Protein AF-L8GYI5-F1 (afdb_monomer_lite)

pLDDT: mean 82.85, std 14.37, range [32.0, 93.94]

InterPro domains:
  IPR002205 DNA topoisomerase, type IIA, domain A [PF00521] (2-121)
  IPR013757 DNA topoisomerase, type IIA, alpha-helical domain superfamily [G3DSA:1.10.268.10] (1-138)
  IPR013760 DNA topoisomerase, type IIA-like domain superfamily [SSF56719] (1-133)
  IPR050634 DNA Topoisomerase II [PTHR10169] (2-136)

Sequence (139 aa):
MEHYAKRKEWQLKTMSNELLMISNQARFYELVTEGKLTVINQKKEALLGKLRELNFTPLNSGESVGEEPSSSTGFDYLLRAPLWNLTQERIEQMKEKHNKKRVEVEILHRRQPTDIWQEELRELGDYFHDLAKKDARRH

Radius of gyration: 21.5 Å; chains: 1; bounding box: 44×36×63 Å

Structure (mmCIF, N/CA/C/O backbone):
data_AF-L8GYI5-F1
#
_entry.id   AF-L8GYI5-F1
#
loop_
_atom_site.group_PDB
_atom_site.id
_atom_site.type_symbol
_atom_site.label_atom_id
_atom_site.label_alt_id
_atom_site.label_comp_id
_atom_site.label_asym_id
_atom_site.label_entity_id
_atom_site.label_seq_id
_atom_site.pdbx_PDB_ins_code
_atom_site.Cartn_x
_atom_site.Cartn_y
_atom_site.Cartn_z
_atom_site.occupancy
_atom_site.B_iso_or_equiv
_atom_site.auth_seq_id
_atom_site.auth_comp_id
_atom_site.auth_asym_id
_atom_site.auth_atom_id
_atom_site.pdbx_PDB_model_num
ATOM 1 N N . MET A 1 1 ? 26.228 -4.777 -14.353 1.00 71.56 1 MET A N 1
ATOM 2 C CA . MET A 1 1 ? 25.009 -5.580 -14.095 1.00 71.56 1 MET A CA 1
ATOM 3 C C . MET A 1 1 ? 24.579 -5.563 -12.631 1.00 71.56 1 MET A C 1
ATOM 5 O O . MET A 1 1 ? 23.384 -5.467 -12.384 1.00 71.56 1 MET A O 1
ATOM 9 N N . GLU A 1 2 ? 25.503 -5.578 -11.663 1.00 78.81 2 GLU A N 1
ATOM 10 C CA . GLU A 1 2 ? 25.163 -5.556 -10.225 1.00 78.81 2 GLU A CA 1
ATOM 11 C C . GLU A 1 2 ? 24.315 -4.351 -9.790 1.00 78.81 2 GLU A C 1
ATOM 13 O O . GLU A 1 2 ? 23.358 -4.517 -9.040 1.00 78.81 2 GLU A O 1
ATOM 18 N N . HIS A 1 3 ? 24.578 -3.147 -10.312 1.00 81.62 3 HIS A N 1
ATOM 19 C CA . HIS A 1 3 ? 23.762 -1.967 -9.990 1.00 81.62 3 HIS A CA 1
ATOM 20 C C . HIS A 1 3 ? 22.297 -2.100 -10.445 1.00 81.62 3 HIS A C 1
ATOM 22 O O . HIS A 1 3 ? 21.396 -1.669 -9.730 1.00 81.62 3 HIS A O 1
ATOM 28 N N . TYR A 1 4 ? 22.045 -2.753 -11.586 1.00 84.00 4 TYR A N 1
ATOM 29 C CA . TYR A 1 4 ? 20.691 -3.030 -12.081 1.00 84.00 4 TYR A CA 1
ATOM 30 C C . TYR A 1 4 ? 19.992 -4.108 -11.253 1.00 84.00 4 TYR A C 1
ATOM 32 O O . TYR A 1 4 ? 18.801 -3.991 -10.976 1.00 84.00 4 TYR A O 1
ATOM 40 N N . ALA A 1 5 ? 20.737 -5.122 -10.804 1.00 86.38 5 ALA A N 1
ATOM 41 C CA . ALA A 1 5 ? 20.222 -6.125 -9.879 1.00 86.38 5 ALA A CA 1
ATOM 42 C C . ALA A 1 5 ? 19.828 -5.493 -8.532 1.00 86.38 5 ALA A C 1
ATOM 44 O O . ALA A 1 5 ? 18.704 -5.690 -8.075 1.00 86.38 5 ALA A O 1
ATOM 45 N N . LYS A 1 6 ? 20.692 -4.644 -7.958 1.00 89.25 6 LYS A N 1
ATOM 46 C CA . LYS A 1 6 ? 20.411 -3.909 -6.714 1.00 89.25 6 LYS A CA 1
ATOM 47 C C . LYS A 1 6 ? 19.217 -2.962 -6.858 1.00 89.25 6 LYS A C 1
ATOM 49 O O . LYS A 1 6 ? 18.384 -2.873 -5.960 1.00 89.25 6 LYS A O 1
ATOM 54 N N . ARG A 1 7 ? 19.098 -2.277 -8.002 1.00 89.94 7 ARG A N 1
ATOM 55 C CA . ARG A 1 7 ? 17.940 -1.425 -8.313 1.00 89.94 7 ARG A CA 1
ATOM 56 C C . ARG A 1 7 ? 16.652 -2.243 -8.387 1.00 89.94 7 ARG A C 1
ATOM 58 O O . ARG A 1 7 ? 15.667 -1.861 -7.763 1.00 89.94 7 ARG A O 1
ATOM 65 N N . LYS A 1 8 ? 16.669 -3.375 -9.100 1.00 88.81 8 LYS A N 1
ATOM 66 C CA . LYS A 1 8 ? 15.526 -4.295 -9.201 1.00 88.81 8 LYS A CA 1
ATOM 67 C C . LYS A 1 8 ? 15.096 -4.796 -7.822 1.00 88.81 8 LYS A C 1
ATOM 69 O O . LYS A 1 8 ? 13.909 -4.792 -7.519 1.00 88.81 8 LYS A O 1
ATOM 74 N N . GLU A 1 9 ? 16.043 -5.209 -6.985 1.00 89.44 9 GLU A N 1
ATOM 75 C CA . GLU A 1 9 ? 15.768 -5.676 -5.624 1.00 89.44 9 GLU A CA 1
ATOM 76 C C . GLU A 1 9 ? 15.127 -4.581 -4.764 1.00 89.44 9 GLU A C 1
ATOM 78 O O . GLU A 1 9 ? 14.096 -4.815 -4.133 1.00 89.44 9 GLU A O 1
ATOM 83 N N . TRP A 1 10 ? 15.684 -3.367 -4.785 1.00 89.50 10 TRP A N 1
ATOM 84 C CA . TRP A 1 10 ? 15.105 -2.232 -4.071 1.00 89.50 10 TRP A CA 1
ATOM 85 C C . TRP A 1 10 ? 13.690 -1.915 -4.567 1.00 89.50 10 TRP A C 1
ATOM 87 O O . TRP A 1 10 ? 12.780 -1.734 -3.763 1.00 89.50 10 TRP A O 1
ATOM 97 N N . GLN A 1 11 ? 13.481 -1.918 -5.884 1.00 89.38 11 GLN A N 1
ATOM 98 C CA . GLN A 1 11 ? 12.172 -1.675 -6.485 1.00 89.38 11 GLN A CA 1
ATOM 99 C C . GLN A 1 11 ? 11.159 -2.756 -6.079 1.00 89.38 11 GLN A C 1
ATOM 101 O O . GLN A 1 11 ? 10.048 -2.427 -5.669 1.00 89.38 11 GLN A O 1
ATOM 106 N N . LEU A 1 12 ? 11.552 -4.034 -6.095 1.00 90.38 12 LEU A N 1
ATOM 107 C CA . LEU A 1 12 ? 10.719 -5.138 -5.610 1.00 90.38 12 LEU A CA 1
ATOM 108 C C . LEU A 1 12 ? 10.385 -4.998 -4.124 1.00 90.38 12 LEU A C 1
ATOM 110 O O . LEU A 1 12 ? 9.234 -5.213 -3.747 1.00 90.38 12 LEU A O 1
ATOM 114 N N . LYS A 1 13 ? 11.350 -4.611 -3.284 1.00 90.50 13 LYS A N 1
ATOM 115 C CA . LYS A 1 13 ? 11.128 -4.373 -1.851 1.00 90.50 13 LYS A CA 1
ATOM 116 C C . LYS A 1 13 ? 10.115 -3.248 -1.634 1.00 90.50 13 LYS A C 1
ATOM 118 O O . LYS A 1 13 ? 9.153 -3.429 -0.890 1.00 90.50 13 LYS A O 1
ATOM 123 N N . THR A 1 14 ? 10.289 -2.120 -2.319 1.00 89.75 14 THR A N 1
ATOM 124 C CA . THR A 1 14 ? 9.376 -0.971 -2.244 1.00 89.75 14 THR A CA 1
ATOM 125 C C . THR A 1 14 ? 7.967 -1.355 -2.685 1.00 89.75 14 THR A C 1
ATOM 127 O O . THR A 1 14 ? 7.012 -1.154 -1.937 1.00 89.75 14 THR A O 1
ATOM 130 N N . MET A 1 15 ? 7.827 -1.993 -3.849 1.00 89.31 15 MET A N 1
ATOM 131 C CA . MET A 1 15 ? 6.519 -2.396 -4.369 1.00 89.31 15 MET A CA 1
ATOM 132 C C . MET A 1 15 ? 5.849 -3.478 -3.515 1.00 89.31 15 MET A C 1
ATOM 134 O O . MET A 1 15 ? 4.629 -3.472 -3.373 1.00 89.31 15 MET A O 1
ATOM 138 N N . SER A 1 16 ? 6.622 -4.386 -2.912 1.00 88.69 16 SER A N 1
ATOM 139 C CA . SER A 1 16 ? 6.092 -5.396 -1.985 1.00 88.69 16 SER A CA 1
ATOM 140 C C . SER A 1 16 ? 5.580 -4.761 -0.692 1.00 88.69 16 SER A C 1
ATOM 142 O O . SER A 1 16 ? 4.516 -5.138 -0.203 1.00 88.69 16 SER A O 1
ATOM 144 N N . ASN A 1 17 ? 6.284 -3.757 -0.164 1.00 88.62 17 ASN A N 1
ATOM 145 C CA . ASN A 1 17 ? 5.820 -2.992 0.995 1.00 88.62 17 ASN A CA 1
ATOM 146 C C . ASN A 1 17 ? 4.543 -2.202 0.677 1.00 88.62 17 ASN A C 1
ATOM 148 O O . ASN A 1 17 ? 3.614 -2.177 1.485 1.00 88.62 17 ASN A O 1
ATOM 152 N N . GLU A 1 18 ? 4.463 -1.592 -0.508 1.00 88.69 18 GLU A N 1
ATOM 153 C CA . GLU A 1 18 ? 3.241 -0.934 -0.980 1.00 88.69 18 GLU A CA 1
ATOM 154 C C . GLU A 1 18 ? 2.080 -1.924 -1.109 1.00 88.69 18 GLU A C 1
ATOM 156 O O . GLU A 1 18 ? 0.972 -1.633 -0.660 1.00 88.69 18 GLU A O 1
ATOM 161 N N . LEU A 1 19 ? 2.326 -3.106 -1.682 1.00 89.38 19 LEU A N 1
ATOM 162 C CA . LEU A 1 19 ? 1.322 -4.160 -1.812 1.00 89.38 19 LEU A CA 1
ATOM 163 C C . LEU A 1 19 ? 0.780 -4.574 -0.440 1.00 89.38 19 LEU A C 1
ATOM 165 O O . LEU A 1 19 ? -0.435 -4.648 -0.253 1.00 89.38 19 LEU A O 1
ATOM 169 N N . LEU A 1 20 ? 1.675 -4.783 0.527 1.00 89.69 20 LEU A N 1
ATOM 170 C CA . LEU A 1 20 ? 1.319 -5.112 1.902 1.00 89.69 20 LEU A CA 1
ATOM 171 C C . LEU A 1 20 ? 0.473 -4.008 2.547 1.00 89.69 20 LEU A C 1
ATOM 173 O O . LEU A 1 20 ? -0.534 -4.298 3.192 1.00 89.69 20 LEU A O 1
ATOM 177 N N . MET A 1 21 ? 0.839 -2.742 2.335 1.00 88.06 21 MET A N 1
ATOM 178 C CA . MET A 1 21 ? 0.080 -1.598 2.836 1.00 88.06 21 MET A CA 1
ATOM 179 C C . MET A 1 21 ? -1.334 -1.554 2.243 1.00 88.06 21 MET A C 1
ATOM 181 O O . MET A 1 21 ? -2.299 -1.411 2.993 1.00 88.06 21 MET A O 1
ATOM 185 N N . ILE A 1 22 ? -1.472 -1.714 0.922 1.00 89.75 22 ILE A N 1
ATOM 186 C CA . ILE A 1 22 ? -2.778 -1.722 0.244 1.00 89.75 22 ILE A CA 1
ATOM 187 C C . ILE A 1 22 ? -3.618 -2.911 0.728 1.00 89.75 22 ILE A C 1
ATOM 189 O O . ILE A 1 22 ? -4.805 -2.744 1.000 1.00 89.75 22 ILE A O 1
ATOM 193 N N . SER A 1 23 ? -3.007 -4.087 0.894 1.00 90.75 23 SER A N 1
ATOM 194 C CA . SER A 1 23 ? -3.667 -5.282 1.433 1.00 90.75 23 SER A CA 1
ATOM 195 C C . SER A 1 23 ? -4.201 -5.042 2.849 1.00 90.75 23 SER A C 1
ATOM 197 O O . SER A 1 23 ? -5.372 -5.297 3.131 1.00 90.75 23 SER A O 1
ATOM 199 N N . ASN A 1 24 ? -3.376 -4.473 3.734 1.00 91.00 24 ASN A N 1
ATOM 200 C CA . ASN A 1 24 ? -3.787 -4.132 5.095 1.00 91.00 24 ASN A CA 1
ATOM 201 C C . ASN A 1 24 ? -4.900 -3.074 5.102 1.00 91.00 24 ASN A C 1
ATOM 203 O O . ASN A 1 24 ? -5.851 -3.199 5.866 1.00 91.00 24 ASN A O 1
ATOM 207 N N . GLN A 1 25 ? -4.838 -2.064 4.233 1.00 89.94 25 GLN A N 1
ATOM 208 C CA . GLN A 1 25 ? -5.906 -1.066 4.111 1.00 89.94 25 GLN A CA 1
ATOM 209 C C . GLN A 1 25 ? -7.221 -1.683 3.625 1.00 89.94 25 GLN A C 1
ATOM 211 O O . GLN A 1 25 ? -8.258 -1.434 4.235 1.00 89.94 25 GLN A O 1
ATOM 216 N N . ALA A 1 26 ? -7.185 -2.513 2.579 1.00 90.50 26 ALA A N 1
ATOM 217 C CA . ALA A 1 26 ? -8.369 -3.193 2.058 1.00 90.50 26 ALA A CA 1
ATOM 218 C C . ALA A 1 26 ? -9.020 -4.071 3.136 1.00 90.50 26 ALA A C 1
ATOM 220 O O . ALA A 1 26 ? -10.206 -3.915 3.420 1.00 90.50 26 ALA A O 1
ATOM 221 N N . ARG A 1 27 ? -8.222 -4.903 3.818 1.00 91.31 27 ARG A N 1
ATOM 222 C CA . ARG A 1 27 ? -8.693 -5.770 4.905 1.00 91.31 27 ARG A CA 1
ATOM 223 C C . ARG A 1 27 ? -9.244 -4.974 6.089 1.00 91.31 27 ARG A C 1
ATOM 225 O O . ARG A 1 27 ? -10.237 -5.374 6.689 1.00 91.31 27 ARG A O 1
ATOM 232 N N . PHE A 1 28 ? -8.613 -3.855 6.445 1.00 90.62 28 PHE A N 1
ATOM 233 C CA . PHE A 1 28 ? -9.105 -2.981 7.509 1.00 90.62 28 PHE A CA 1
ATOM 234 C C . PHE A 1 28 ? -10.477 -2.402 7.149 1.00 90.62 28 PHE A C 1
ATOM 236 O O . PHE A 1 28 ? -11.399 -2.498 7.954 1.00 90.62 28 PHE A O 1
ATOM 243 N N . TYR A 1 29 ? -10.640 -1.862 5.939 1.00 90.25 29 TYR A N 1
ATOM 244 C CA . TYR A 1 29 ? -11.921 -1.307 5.503 1.00 90.25 29 TYR A CA 1
ATOM 245 C C . TYR A 1 29 ? -13.017 -2.371 5.450 1.00 90.25 29 TYR A C 1
ATOM 247 O O . TYR A 1 29 ? -14.098 -2.123 5.975 1.00 90.25 29 TYR A O 1
ATOM 255 N N . GLU A 1 30 ? -12.725 -3.564 4.928 1.00 90.12 30 GLU A N 1
ATOM 256 C CA . GLU A 1 30 ? -13.669 -4.687 4.924 1.00 90.12 30 GLU A CA 1
ATOM 257 C C . GLU A 1 30 ? -14.149 -5.037 6.332 1.00 90.12 30 GLU A C 1
ATOM 259 O O . GLU A 1 30 ? -15.351 -5.012 6.591 1.00 90.12 30 GLU A O 1
ATOM 264 N N . LEU A 1 31 ? -13.230 -5.270 7.276 1.00 90.75 31 LEU A N 1
ATOM 265 C CA . LEU A 1 31 ? -13.592 -5.629 8.651 1.00 90.75 31 LEU A CA 1
ATOM 266 C C . LEU A 1 31 ? -14.423 -4.547 9.345 1.00 90.75 31 LEU A C 1
ATOM 268 O O . LEU A 1 31 ? -15.302 -4.869 10.147 1.00 90.75 31 LEU A O 1
ATOM 272 N N . VAL A 1 32 ? -14.151 -3.274 9.051 1.00 89.62 32 VAL A N 1
ATOM 273 C CA . VAL A 1 32 ? -14.924 -2.154 9.593 1.00 89.62 32 VAL A CA 1
ATOM 274 C C . VAL A 1 32 ? -16.318 -2.101 8.968 1.00 89.62 32 VAL A C 1
ATOM 276 O O . VAL A 1 32 ? -17.296 -1.954 9.697 1.00 89.62 32 VAL A O 1
ATOM 279 N N . THR A 1 33 ? -16.437 -2.281 7.650 1.00 87.69 33 THR A N 1
ATOM 280 C CA . THR A 1 33 ? -17.741 -2.304 6.963 1.00 87.69 33 THR A CA 1
ATOM 281 C C . THR A 1 33 ? -18.600 -3.512 7.319 1.00 87.69 33 THR A C 1
ATOM 283 O O . THR A 1 33 ? -19.815 -3.388 7.414 1.00 87.69 33 THR A O 1
ATOM 286 N N . GLU A 1 34 ? -17.982 -4.662 7.582 1.00 88.38 34 GLU A N 1
ATOM 287 C CA . GLU A 1 34 ? -18.657 -5.878 8.046 1.00 88.38 34 GLU A CA 1
ATOM 288 C C . GLU A 1 34 ? -19.047 -5.809 9.533 1.00 88.38 34 GLU A C 1
ATOM 290 O O . GLU A 1 34 ? -19.669 -6.731 10.055 1.00 88.38 34 GLU A O 1
ATOM 295 N N . GLY A 1 35 ? -18.650 -4.749 10.246 1.00 86.06 35 GLY A N 1
ATOM 296 C CA . GLY A 1 35 ? -18.909 -4.582 11.677 1.00 86.06 35 GLY A CA 1
ATOM 297 C C . GLY A 1 35 ? -18.050 -5.464 12.591 1.00 86.06 35 GLY A C 1
ATOM 298 O O . GLY A 1 35 ? -18.212 -5.415 13.809 1.00 86.06 35 GLY A O 1
ATOM 299 N N . LYS A 1 36 ? -17.102 -6.236 12.041 1.00 86.69 36 LYS A N 1
ATOM 300 C CA . LYS A 1 36 ? -16.151 -7.066 12.805 1.00 86.69 36 LYS A CA 1
ATOM 301 C C . LYS A 1 36 ? -15.111 -6.225 13.550 1.00 86.69 36 LYS A C 1
ATOM 303 O O . LYS A 1 36 ? -14.573 -6.667 14.563 1.00 86.69 36 LYS A O 1
ATOM 308 N N . LEU A 1 37 ? -14.829 -5.015 13.062 1.00 87.00 37 LEU A N 1
ATOM 309 C CA . LEU A 1 37 ? -13.913 -4.069 13.689 1.00 87.00 37 LEU A CA 1
ATOM 310 C C . LEU A 1 37 ? -14.592 -2.717 13.926 1.00 87.00 37 LEU A C 1
ATOM 312 O O . LEU A 1 37 ? -14.833 -1.945 13.004 1.00 87.00 37 LEU A O 1
ATOM 316 N N . THR A 1 38 ? -14.859 -2.390 15.187 1.00 85.12 38 THR A N 1
ATOM 317 C CA . THR A 1 38 ? -15.385 -1.072 15.564 1.00 85.12 38 THR A CA 1
ATOM 318 C C . THR A 1 38 ? -14.238 -0.100 15.810 1.00 85.12 38 THR A C 1
ATOM 320 O O . THR A 1 38 ? -13.396 -0.350 16.670 1.00 85.12 38 THR A O 1
ATOM 323 N N . VAL A 1 39 ? -14.219 1.016 15.079 1.00 84.62 39 VAL A N 1
ATOM 324 C CA . VAL A 1 39 ? -13.202 2.081 15.214 1.00 84.62 39 VAL A CA 1
ATOM 325 C C . VAL A 1 39 ? -13.752 3.317 15.934 1.00 84.62 39 VAL A C 1
ATOM 327 O O . VAL A 1 39 ? -13.008 4.075 16.551 1.00 84.62 39 VAL A O 1
ATOM 330 N N . ILE A 1 40 ? -15.069 3.522 15.868 1.00 83.81 40 ILE A N 1
ATOM 331 C CA . ILE A 1 40 ? -15.752 4.687 16.434 1.00 83.81 40 ILE A CA 1
ATOM 332 C C . ILE A 1 40 ? -15.849 4.531 17.955 1.00 83.81 40 ILE A C 1
ATOM 334 O O . ILE A 1 40 ? -16.264 3.484 18.451 1.00 83.81 40 ILE A O 1
ATOM 338 N N . ASN A 1 41 ? -15.486 5.590 18.688 1.00 86.44 41 ASN A N 1
ATOM 339 C CA . ASN A 1 41 ? -15.559 5.655 20.152 1.00 86.44 41 ASN A CA 1
ATOM 340 C C . ASN A 1 41 ? -14.765 4.542 20.877 1.00 86.44 41 ASN A C 1
ATOM 342 O O . ASN A 1 41 ? -15.181 4.038 21.918 1.00 86.44 41 ASN A O 1
ATOM 346 N N . GLN A 1 42 ? -13.623 4.129 20.316 1.00 86.75 42 GLN A N 1
ATOM 347 C CA . GLN A 1 42 ? -12.708 3.170 20.942 1.00 86.75 42 GLN A CA 1
ATOM 348 C C . GLN A 1 42 ? -11.439 3.860 21.440 1.00 86.75 42 GLN A C 1
ATOM 350 O O . GLN A 1 42 ? -10.919 4.779 20.805 1.00 86.75 42 GLN A O 1
ATOM 355 N N . LYS A 1 43 ? -10.894 3.380 22.564 1.00 88.75 43 LYS A N 1
ATOM 356 C CA . LYS A 1 43 ? -9.567 3.807 23.028 1.00 88.75 43 LYS A CA 1
ATOM 357 C C . LYS A 1 43 ? -8.511 3.373 22.007 1.00 88.75 43 LYS A C 1
ATOM 359 O O . LYS A 1 43 ? -8.519 2.217 21.580 1.00 88.75 43 LYS A O 1
ATOM 364 N N . LYS A 1 44 ? -7.572 4.269 21.669 1.00 84.00 44 LYS A N 1
ATOM 365 C CA . LYS A 1 44 ? -6.489 3.992 20.703 1.00 84.00 44 LYS A CA 1
ATOM 366 C C . LYS A 1 44 ? -5.732 2.710 21.066 1.00 84.00 44 LYS A C 1
ATOM 368 O O . LYS A 1 44 ? -5.532 1.863 20.207 1.00 84.00 44 LYS A O 1
ATOM 373 N N . GLU A 1 45 ? -5.391 2.524 22.337 1.00 85.94 45 GLU A N 1
ATOM 374 C CA . GLU A 1 45 ? -4.682 1.332 22.829 1.00 85.94 45 GLU A CA 1
ATOM 375 C C . GLU A 1 45 ? -5.456 0.027 22.601 1.00 85.94 45 GLU A C 1
ATOM 377 O O . GLU A 1 45 ? -4.884 -0.952 22.127 1.00 85.94 45 GLU A O 1
ATOM 382 N N . ALA A 1 46 ? -6.767 0.021 22.864 1.00 87.38 46 ALA A N 1
ATOM 383 C CA . ALA A 1 46 ? -7.611 -1.152 22.637 1.00 87.38 46 ALA A CA 1
ATOM 384 C C . ALA A 1 46 ? -7.706 -1.497 21.142 1.00 87.38 46 ALA A C 1
ATOM 386 O O . ALA A 1 46 ? -7.673 -2.667 20.761 1.00 87.38 46 ALA A O 1
ATOM 387 N N . LEU A 1 47 ? -7.779 -0.476 20.284 1.00 86.81 47 LEU A N 1
ATOM 388 C CA . LEU 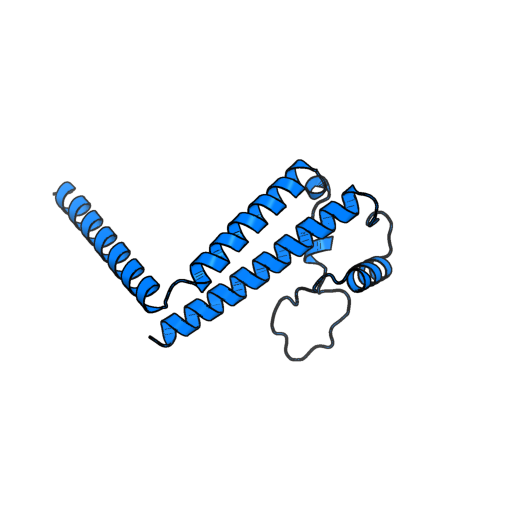A 1 47 ? -7.778 -0.657 18.837 1.00 86.81 47 LEU A CA 1
ATOM 389 C C . LEU A 1 47 ? -6.437 -1.211 18.335 1.00 86.81 47 LEU A C 1
ATOM 391 O O . LEU A 1 47 ? -6.428 -2.136 17.530 1.00 86.81 47 LEU A O 1
ATOM 395 N N . LEU A 1 48 ? -5.311 -0.702 18.844 1.00 85.75 48 LEU A N 1
ATOM 396 C CA . LEU A 1 48 ? -3.976 -1.221 18.530 1.00 85.75 48 LEU A CA 1
ATOM 397 C C . LEU A 1 48 ? -3.819 -2.686 18.965 1.00 85.75 48 LEU A C 1
ATOM 399 O O . LEU A 1 48 ? -3.246 -3.477 18.219 1.00 85.75 48 LEU A O 1
ATOM 403 N N . GLY A 1 49 ? -4.365 -3.062 20.128 1.00 86.25 49 GLY A N 1
ATOM 404 C CA . GLY A 1 49 ? -4.429 -4.454 20.586 1.00 86.25 49 GLY A CA 1
ATOM 405 C C . GLY A 1 49 ? -5.165 -5.353 19.592 1.00 86.25 49 GLY A C 1
ATOM 406 O O . GLY A 1 49 ? -4.594 -6.327 19.108 1.00 86.25 49 GLY A O 1
ATOM 407 N N . LYS A 1 50 ? -6.374 -4.956 19.173 1.00 87.38 50 LYS A N 1
ATOM 408 C CA . LYS A 1 50 ? -7.149 -5.690 18.155 1.00 87.38 50 LYS A CA 1
ATOM 409 C C . LYS A 1 50 ? -6.423 -5.793 16.816 1.00 87.38 50 LYS A C 1
ATOM 411 O O . LYS A 1 50 ? -6.461 -6.837 16.174 1.00 87.38 50 LYS A O 1
ATOM 416 N N . LEU A 1 51 ? -5.750 -4.730 16.372 1.00 87.69 51 LEU A N 1
ATOM 417 C CA . LEU A 1 51 ? -4.979 -4.762 15.125 1.00 87.69 51 LEU A CA 1
ATOM 418 C C . LEU A 1 51 ? -3.815 -5.763 15.201 1.00 87.69 51 LEU A C 1
ATOM 420 O O . LEU A 1 51 ? -3.542 -6.455 14.220 1.00 87.69 51 LEU A O 1
ATOM 424 N N . ARG A 1 52 ? -3.170 -5.896 16.366 1.00 86.38 52 ARG A N 1
ATOM 425 C CA . ARG A 1 52 ? -2.136 -6.917 16.599 1.00 86.38 52 ARG A CA 1
ATOM 426 C C . ARG A 1 52 ? -2.716 -8.326 16.606 1.00 86.38 52 ARG A C 1
ATOM 428 O O . ARG A 1 52 ? -2.167 -9.195 15.940 1.00 86.38 52 ARG A O 1
ATOM 435 N N . GLU A 1 53 ? -3.840 -8.538 17.286 1.00 88.31 53 GLU A N 1
ATOM 436 C CA . GLU A 1 53 ? -4.550 -9.828 17.301 1.00 88.31 53 GLU A CA 1
ATOM 437 C C . GLU A 1 53 ? -4.975 -10.264 15.891 1.00 88.31 53 GLU A C 1
ATOM 439 O O . GLU A 1 53 ? -4.870 -11.432 15.520 1.00 88.31 53 GLU A O 1
ATOM 444 N N . LEU A 1 54 ? -5.397 -9.308 15.061 1.00 86.62 54 LEU A N 1
ATOM 445 C CA . LEU A 1 54 ? -5.795 -9.545 13.675 1.00 86.62 54 LEU A CA 1
ATOM 446 C C . LEU A 1 54 ? -4.605 -9.682 12.707 1.00 86.62 54 LEU A C 1
ATOM 448 O O . LEU A 1 54 ? -4.824 -9.867 11.505 1.00 86.62 54 LEU A O 1
ATOM 452 N N . ASN A 1 55 ? -3.365 -9.661 13.206 1.00 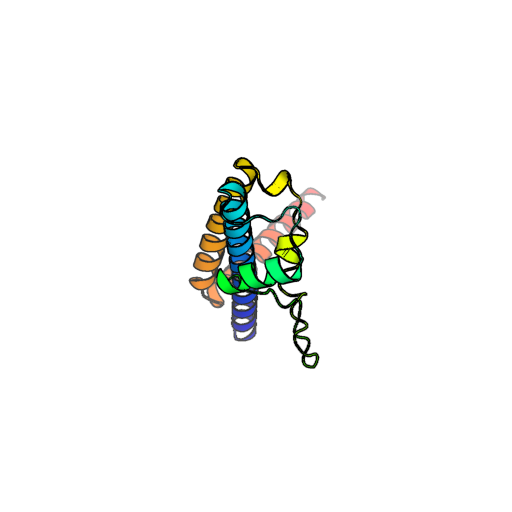85.56 55 ASN A N 1
ATOM 453 C CA . ASN A 1 55 ? -2.128 -9.779 12.429 1.00 85.56 55 ASN A CA 1
ATOM 454 C C . ASN A 1 55 ? -1.972 -8.688 11.355 1.00 85.56 55 ASN A C 1
ATOM 456 O O . ASN A 1 55 ? -1.509 -8.957 10.246 1.00 85.56 55 ASN A O 1
ATOM 460 N N . PHE A 1 56 ? -2.370 -7.448 11.653 1.00 87.00 56 PHE A N 1
ATOM 461 C CA . PHE A 1 56 ? -2.007 -6.322 10.793 1.00 87.00 56 PHE A CA 1
ATOM 462 C C . PHE A 1 56 ? -0.517 -6.023 10.933 1.00 87.00 56 PHE A C 1
ATOM 464 O O . PHE A 1 56 ? 0.018 -5.964 12.042 1.00 87.00 56 PHE A O 1
ATOM 471 N N . THR A 1 57 ? 0.159 -5.794 9.808 1.00 84.19 57 THR A N 1
ATOM 472 C CA . THR A 1 57 ? 1.580 -5.446 9.837 1.00 84.19 57 THR A CA 1
ATOM 473 C C . THR A 1 57 ? 1.750 -3.971 10.207 1.00 84.19 57 THR A C 1
ATOM 475 O O . THR A 1 57 ? 1.183 -3.108 9.521 1.00 84.19 57 THR A O 1
ATOM 478 N N . PRO A 1 58 ? 2.524 -3.649 11.258 1.00 81.88 58 PRO A N 1
ATOM 479 C CA . PRO A 1 58 ? 2.924 -2.277 11.516 1.00 81.88 58 PRO A CA 1
ATOM 480 C C . PRO A 1 58 ? 3.874 -1.824 10.405 1.00 81.88 58 PRO A C 1
ATOM 482 O O . PRO A 1 58 ? 4.856 -2.500 10.096 1.00 81.88 58 PRO A O 1
ATOM 485 N N . LEU A 1 59 ? 3.583 -0.680 9.795 1.00 73.06 59 LEU A N 1
ATOM 486 C CA . LEU A 1 59 ? 4.507 -0.046 8.869 1.00 73.06 59 LEU A CA 1
ATOM 487 C C . LEU A 1 59 ? 5.448 0.811 9.718 1.00 73.06 59 LEU A C 1
ATOM 489 O O . LEU A 1 59 ? 5.074 1.897 10.159 1.00 73.06 59 LEU A O 1
ATOM 493 N N . ASN A 1 60 ? 6.654 0.315 9.996 1.00 62.12 60 ASN A N 1
ATOM 494 C CA . ASN A 1 60 ? 7.699 1.167 10.556 1.00 62.12 60 ASN A CA 1
ATOM 495 C C . ASN A 1 60 ? 8.045 2.203 9.483 1.00 62.12 60 ASN A C 1
ATOM 497 O O . ASN A 1 60 ? 8.639 1.865 8.457 1.00 62.12 60 ASN A O 1
ATOM 501 N N . SER A 1 61 ? 7.620 3.453 9.675 1.00 47.28 61 SER A N 1
ATOM 502 C CA . SER A 1 61 ? 8.078 4.550 8.831 1.00 47.28 61 SER A CA 1
ATOM 503 C C . SER A 1 61 ? 9.558 4.787 9.126 1.00 47.28 61 SER A C 1
ATOM 505 O O . SER A 1 61 ? 9.909 5.542 10.027 1.00 47.28 61 SER A O 1
ATOM 507 N N . GLY A 1 62 ? 10.420 4.121 8.370 1.00 40.56 62 GLY A N 1
ATOM 508 C CA . GLY A 1 62 ? 11.851 4.375 8.375 1.00 40.56 62 GLY A CA 1
ATOM 509 C C . GLY A 1 62 ? 12.647 3.496 9.331 1.00 40.56 62 GLY A C 1
ATOM 510 O O . GLY A 1 62 ? 12.239 3.168 10.442 1.00 40.56 62 GLY A O 1
ATOM 511 N N . GLU A 1 63 ? 13.823 3.124 8.850 1.00 36.56 63 GLU A N 1
ATOM 512 C CA . GLU A 1 63 ? 14.950 2.623 9.622 1.00 36.56 63 GLU A CA 1
ATOM 513 C C . GLU A 1 63 ? 15.362 3.664 10.679 1.00 36.56 63 GLU A C 1
ATOM 515 O O . GLU A 1 63 ? 16.309 4.418 10.488 1.00 36.56 63 GLU A O 1
ATOM 520 N N . SER A 1 64 ? 14.661 3.734 11.808 1.00 32.00 64 SER A N 1
ATOM 521 C CA . SER A 1 64 ? 15.185 4.360 13.021 1.00 32.00 64 SER A CA 1
ATOM 522 C C . SER A 1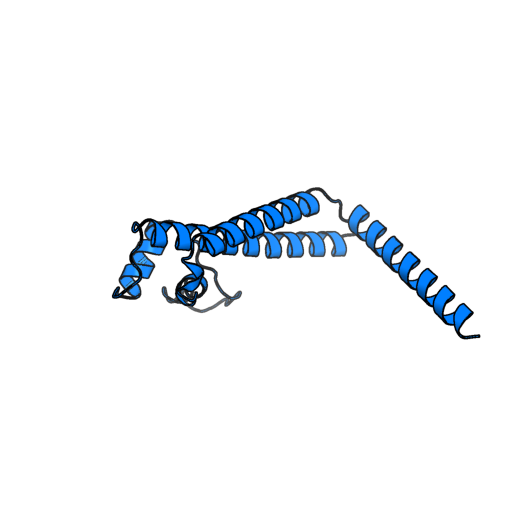 64 ? 15.839 3.269 13.864 1.00 32.00 64 SER A C 1
ATOM 524 O O . SER A 1 64 ? 15.215 2.645 14.724 1.00 32.00 64 SER A O 1
ATOM 526 N N . VAL A 1 65 ? 17.110 3.000 13.568 1.00 38.09 65 VAL A N 1
ATOM 527 C CA . VAL A 1 65 ? 18.012 2.276 14.466 1.00 38.09 65 VAL A CA 1
ATOM 528 C C . VAL A 1 65 ? 18.155 3.130 15.729 1.00 38.09 65 VAL A C 1
ATOM 530 O O . VAL A 1 65 ? 18.869 4.127 15.699 1.00 38.09 65 VAL A O 1
ATOM 533 N N . GLY A 1 66 ? 17.462 2.778 16.817 1.00 38.50 66 GLY A N 1
ATOM 534 C CA . GLY A 1 66 ? 17.777 3.331 18.141 1.00 38.50 66 GLY A CA 1
ATOM 535 C C . GLY A 1 66 ? 16.636 3.831 19.024 1.00 38.50 66 GLY A C 1
ATOM 536 O O . GLY A 1 66 ? 16.940 4.319 20.106 1.00 38.50 66 GLY A O 1
ATOM 537 N N . GLU A 1 67 ? 15.362 3.692 18.655 1.00 34.38 67 GLU A N 1
ATOM 538 C CA . GLU A 1 67 ? 14.269 3.996 19.589 1.00 34.38 67 GLU A CA 1
ATOM 539 C C . GLU A 1 67 ? 13.333 2.799 19.748 1.00 34.38 67 GLU A C 1
ATOM 541 O O . GLU A 1 67 ? 12.816 2.247 18.776 1.00 34.38 67 GLU A O 1
ATOM 546 N N . GLU A 1 68 ? 13.161 2.390 21.008 1.00 34.59 68 GLU A N 1
ATOM 547 C CA . GLU A 1 68 ? 12.158 1.436 21.479 1.00 34.59 68 GLU A CA 1
ATOM 548 C C . GLU A 1 68 ? 10.833 1.626 20.718 1.00 34.59 68 GLU A C 1
ATOM 550 O O . GLU A 1 68 ? 10.349 2.761 20.620 1.00 34.59 68 GLU A O 1
ATOM 555 N N . PRO A 1 69 ? 10.223 0.554 20.175 1.00 41.03 69 PRO A N 1
ATOM 556 C CA . PRO A 1 69 ? 9.014 0.640 19.370 1.00 41.03 69 PRO A CA 1
ATOM 557 C C . PRO A 1 69 ? 7.849 1.083 20.254 1.00 41.03 69 PRO A C 1
ATOM 559 O O . PRO A 1 69 ? 7.087 0.275 20.797 1.00 41.03 69 PRO A O 1
ATOM 562 N N . SER A 1 70 ? 7.695 2.399 20.396 1.00 43.19 70 SER A N 1
ATOM 563 C CA . SER A 1 70 ? 6.521 2.998 21.001 1.00 43.19 70 SER A CA 1
ATOM 564 C C . SER A 1 70 ? 5.319 2.494 20.209 1.00 43.19 70 SER A C 1
ATOM 566 O O . SER A 1 70 ? 5.116 2.756 19.025 1.00 43.19 70 SER A O 1
ATOM 568 N N . SER A 1 71 ? 4.550 1.652 20.886 1.00 50.91 71 SER A N 1
ATOM 569 C CA . SER A 1 71 ? 3.578 0.694 20.361 1.00 50.91 71 SER A CA 1
ATOM 570 C C . SER A 1 71 ? 2.424 1.278 19.520 1.00 50.91 71 SER A C 1
ATOM 572 O O . SER A 1 71 ? 1.542 0.534 19.088 1.00 50.91 71 SER A O 1
ATOM 574 N N . SER A 1 72 ? 2.434 2.591 19.285 1.00 54.09 72 SER A N 1
ATOM 575 C CA . SER A 1 72 ? 1.364 3.392 18.699 1.00 54.09 72 SER A CA 1
ATOM 576 C C . SER A 1 72 ? 1.630 3.927 17.290 1.00 54.09 72 SER A C 1
ATOM 578 O O . SER A 1 72 ? 0.670 4.372 16.668 1.00 54.09 72 SER A O 1
ATOM 580 N N . THR A 1 73 ? 2.866 3.925 16.778 1.00 62.94 73 THR A N 1
ATOM 581 C CA . THR A 1 73 ? 3.197 4.630 15.518 1.00 62.94 73 THR A CA 1
AT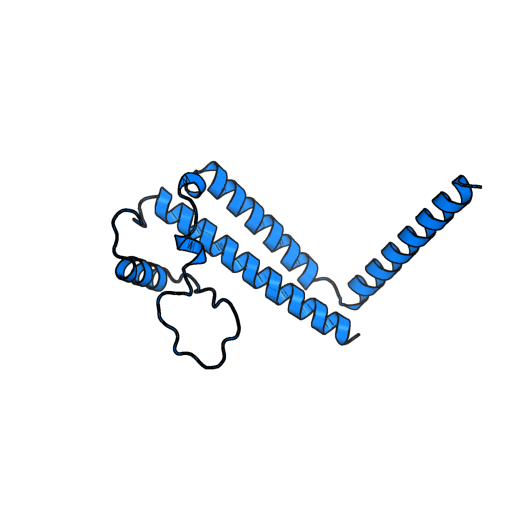OM 582 C C . THR A 1 73 ? 3.001 3.779 14.261 1.00 62.94 73 THR A C 1
ATOM 584 O O . THR A 1 73 ? 2.606 4.299 13.221 1.00 62.94 73 THR A O 1
ATOM 587 N N . GLY A 1 74 ? 3.183 2.459 14.347 1.00 75.25 74 GLY A N 1
ATOM 588 C CA . GLY A 1 74 ? 3.177 1.578 13.171 1.00 75.25 74 GLY A CA 1
ATOM 589 C C . GLY A 1 74 ? 1.821 1.397 12.472 1.00 75.25 74 GLY A C 1
ATOM 590 O O . GLY A 1 74 ? 1.786 0.953 11.329 1.00 75.25 74 GLY A O 1
ATOM 591 N N . PHE A 1 75 ? 0.702 1.737 13.120 1.00 84.25 75 PHE A N 1
ATOM 592 C CA . PHE A 1 75 ? -0.653 1.586 12.558 1.00 84.25 75 PHE A CA 1
ATOM 593 C C . PHE A 1 75 ? -1.300 2.913 12.146 1.00 84.25 75 PHE A C 1
ATOM 595 O O . PHE A 1 75 ? -2.445 2.926 11.689 1.00 84.25 75 PHE A O 1
ATOM 602 N N . ASP A 1 76 ? -0.587 4.035 12.270 1.00 83.00 76 ASP A N 1
ATOM 603 C CA . ASP A 1 76 ? -1.130 5.367 11.977 1.00 83.00 76 ASP A CA 1
ATOM 604 C C . ASP A 1 76 ? -1.649 5.483 10.527 1.00 83.00 76 ASP A C 1
ATOM 606 O O . ASP A 1 76 ? -2.624 6.191 10.280 1.00 83.00 76 ASP A O 1
ATOM 610 N N . TYR A 1 77 ? -1.076 4.733 9.577 1.00 85.69 77 TYR A N 1
ATOM 611 C CA . TYR A 1 77 ? -1.525 4.701 8.177 1.00 85.69 77 TYR A CA 1
ATOM 612 C C . TYR A 1 77 ? -2.933 4.105 7.978 1.00 85.69 77 TYR A C 1
ATOM 614 O O . TYR A 1 77 ? -3.596 4.420 6.988 1.00 85.69 77 TYR A O 1
ATOM 622 N N . LEU A 1 78 ? -3.401 3.258 8.904 1.00 86.06 78 LEU A N 1
ATOM 623 C CA . LEU A 1 78 ? -4.767 2.723 8.910 1.00 86.06 78 LEU A CA 1
ATOM 624 C C . LEU A 1 78 ? -5.730 3.693 9.600 1.00 86.06 78 LEU A C 1
ATOM 626 O O . LEU A 1 78 ? -6.850 3.891 9.138 1.00 86.06 78 LEU A O 1
ATOM 630 N N . LEU A 1 79 ? -5.281 4.324 10.689 1.00 83.19 79 LEU A N 1
ATOM 631 C CA . LEU A 1 79 ? -6.120 5.166 11.547 1.00 83.19 79 LEU A CA 1
ATOM 632 C C . LEU A 1 79 ? -6.343 6.577 10.998 1.00 83.19 79 LEU A C 1
ATOM 634 O O . LEU A 1 79 ? -7.389 7.168 11.242 1.00 83.19 79 LEU A O 1
ATOM 638 N N . ARG A 1 80 ? -5.380 7.122 10.245 1.00 82.62 80 ARG A N 1
ATOM 639 C CA . ARG A 1 80 ? -5.519 8.427 9.576 1.00 82.62 80 ARG A CA 1
ATOM 640 C C . ARG A 1 80 ? -6.399 8.364 8.327 1.00 82.62 80 ARG A C 1
ATOM 642 O O . ARG A 1 80 ? -6.635 9.395 7.699 1.00 82.62 80 ARG A O 1
ATOM 649 N N . ALA A 1 81 ? -6.864 7.175 7.942 1.00 83.25 81 ALA A N 1
ATOM 650 C CA . ALA A 1 81 ? -7.725 7.019 6.785 1.00 83.25 81 ALA A CA 1
ATOM 651 C C . ALA A 1 81 ? -9.071 7.731 7.012 1.00 83.25 81 ALA A C 1
ATOM 653 O O . ALA A 1 81 ? -9.714 7.524 8.043 1.00 83.25 81 ALA A O 1
ATOM 654 N N . PRO A 1 82 ? -9.533 8.553 6.059 1.00 85.69 82 PRO A N 1
ATOM 655 C CA . PRO A 1 82 ? -10.811 9.231 6.193 1.00 85.69 82 PRO A CA 1
ATOM 656 C C . PRO A 1 82 ? -11.984 8.242 6.113 1.00 85.69 82 PRO A C 1
ATOM 658 O O . PRO A 1 82 ? -11.926 7.254 5.382 1.00 85.69 82 PRO A O 1
ATOM 661 N N . LEU A 1 83 ? -13.082 8.538 6.818 1.00 82.38 83 LEU A N 1
ATOM 662 C CA . LEU A 1 83 ? -14.246 7.642 6.933 1.00 82.38 83 LEU A CA 1
ATOM 663 C C . LEU A 1 83 ? -14.893 7.280 5.589 1.00 82.38 83 LEU A C 1
ATOM 665 O O . LEU A 1 83 ? -15.399 6.175 5.437 1.00 82.38 83 LEU A O 1
ATOM 669 N N . TRP A 1 84 ? -14.844 8.166 4.590 1.00 83.00 84 TRP A N 1
ATOM 670 C CA . TRP A 1 84 ? -15.380 7.883 3.252 1.00 83.00 84 TRP A CA 1
ATOM 671 C C . TRP A 1 84 ? -14.636 6.746 2.529 1.00 83.00 84 TRP A C 1
ATOM 673 O O . TRP A 1 84 ? -15.164 6.184 1.567 1.00 83.00 84 TRP A O 1
ATOM 683 N N . ASN A 1 85 ? -13.447 6.351 3.006 1.00 83.12 85 ASN A N 1
ATOM 684 C CA . ASN A 1 85 ? -12.768 5.160 2.503 1.00 83.12 85 ASN A CA 1
ATOM 685 C C . ASN A 1 85 ? -13.452 3.844 2.907 1.00 83.12 85 ASN A C 1
ATOM 687 O O . ASN A 1 85 ? -13.126 2.804 2.344 1.00 83.12 85 ASN A O 1
ATOM 691 N N . LEU A 1 86 ? -14.406 3.887 3.838 1.00 84.31 86 LEU A N 1
ATOM 692 C CA . LEU A 1 86 ? -15.207 2.743 4.281 1.00 84.31 86 LEU A CA 1
ATOM 693 C C . LEU A 1 86 ? -16.426 2.494 3.374 1.00 84.31 86 LEU A C 1
ATOM 695 O O . LEU A 1 86 ? -17.371 1.819 3.765 1.00 84.31 86 LEU A O 1
ATOM 699 N N . THR A 1 87 ? -16.453 3.070 2.174 1.00 88.31 87 THR A N 1
ATOM 700 C CA . THR A 1 87 ? -17.495 2.802 1.177 1.00 88.31 87 THR A CA 1
ATOM 701 C C . THR A 1 87 ? -17.147 1.554 0.365 1.00 88.31 87 THR A C 1
ATOM 703 O O . THR A 1 87 ? -15.975 1.279 0.104 1.00 88.31 87 THR A O 1
ATOM 706 N N . GLN A 1 88 ? -18.162 0.807 -0.080 1.00 86.94 88 GLN A N 1
ATOM 707 C CA . GLN A 1 88 ? -17.962 -0.397 -0.902 1.00 86.94 88 GLN A CA 1
ATOM 708 C C . GLN A 1 88 ? -17.189 -0.094 -2.191 1.00 86.94 88 GLN A C 1
ATOM 710 O O . GLN A 1 88 ? -16.262 -0.822 -2.540 1.00 86.94 88 GLN A O 1
ATOM 715 N N . GLU A 1 89 ? -17.501 1.024 -2.850 1.00 90.12 89 GLU A N 1
ATOM 716 C CA . GLU A 1 89 ? -16.790 1.480 -4.049 1.00 90.12 89 GLU A CA 1
ATOM 717 C C . GLU A 1 89 ? -15.295 1.664 -3.787 1.00 90.12 89 GLU A C 1
ATOM 719 O O . GLU A 1 89 ? -14.456 1.284 -4.605 1.00 90.12 89 GLU A O 1
ATOM 724 N N . ARG A 1 90 ? -14.935 2.234 -2.631 1.00 87.69 90 ARG A N 1
ATOM 725 C CA . ARG A 1 90 ? -13.532 2.451 -2.296 1.00 87.69 90 ARG A CA 1
ATOM 726 C C . ARG A 1 90 ? -12.815 1.151 -1.967 1.00 87.69 90 ARG A C 1
ATOM 728 O O . ARG A 1 90 ? -11.662 1.000 -2.364 1.00 87.69 90 ARG A O 1
ATOM 735 N N . ILE A 1 91 ? -13.478 0.224 -1.281 1.00 88.12 91 ILE A N 1
ATOM 736 C CA . ILE A 1 91 ? -12.936 -1.114 -1.020 1.00 88.12 91 ILE A CA 1
ATOM 737 C C . ILE A 1 91 ? -12.640 -1.820 -2.344 1.00 88.12 91 ILE A C 1
ATOM 739 O O . ILE A 1 91 ? -11.532 -2.321 -2.528 1.00 88.12 91 ILE A O 1
ATOM 743 N N . GLU A 1 92 ? -13.572 -1.777 -3.297 1.00 90.25 92 GLU A N 1
ATOM 744 C CA . GLU A 1 92 ? -13.381 -2.363 -4.626 1.00 90.25 92 GLU A CA 1
ATOM 745 C C . GLU A 1 92 ? -12.214 -1.704 -5.375 1.00 90.25 92 GLU A C 1
ATOM 747 O O . GLU A 1 92 ? -11.334 -2.380 -5.904 1.00 90.25 92 GLU A O 1
ATOM 752 N N . GLN A 1 93 ? -12.105 -0.372 -5.322 1.00 91.31 93 GLN A N 1
ATOM 753 C CA . GLN A 1 93 ? -10.946 0.334 -5.877 1.00 91.31 93 GLN A CA 1
ATOM 754 C C . GLN A 1 93 ? -9.624 -0.091 -5.221 1.00 91.31 93 GLN A C 1
ATOM 756 O O . GLN A 1 93 ? -8.598 -0.148 -5.902 1.00 91.31 93 GLN A O 1
ATOM 761 N N . MET A 1 94 ? -9.608 -0.360 -3.912 1.00 88.38 94 MET A N 1
ATOM 762 C CA . MET A 1 94 ? -8.407 -0.834 -3.218 1.00 88.38 94 MET A CA 1
ATOM 763 C C . MET A 1 94 ? -8.054 -2.270 -3.613 1.00 88.38 94 MET A C 1
ATOM 765 O O . MET A 1 94 ? -6.873 -2.556 -3.806 1.00 88.38 94 MET A O 1
ATOM 769 N N . LYS A 1 95 ? -9.046 -3.144 -3.818 1.00 89.50 95 LYS A N 1
ATOM 770 C CA . LYS A 1 95 ? -8.841 -4.497 -4.362 1.00 89.50 95 LYS A CA 1
ATOM 771 C C . LYS A 1 95 ? -8.268 -4.462 -5.768 1.00 89.50 95 LYS A C 1
ATOM 773 O O . LYS A 1 95 ? -7.295 -5.159 -6.049 1.00 89.50 95 LYS A O 1
ATOM 778 N N . GLU A 1 96 ? -8.805 -3.602 -6.624 1.00 93.69 96 GLU A N 1
ATOM 779 C CA . GLU A 1 96 ? -8.305 -3.446 -7.986 1.00 93.69 96 GLU A CA 1
ATOM 780 C C . GLU A 1 96 ? -6.870 -2.904 -7.988 1.00 93.69 96 GLU A C 1
ATOM 782 O O . GLU A 1 96 ? -5.996 -3.427 -8.680 1.00 93.69 96 GLU A O 1
ATOM 787 N N . LYS A 1 97 ? -6.578 -1.899 -7.150 1.00 91.56 97 LYS A N 1
ATOM 788 C CA . LYS A 1 97 ? -5.207 -1.398 -6.952 1.00 91.56 97 LYS A CA 1
ATOM 789 C C . LYS A 1 97 ? -4.264 -2.485 -6.451 1.00 91.56 97 LYS A C 1
ATOM 791 O O . LYS A 1 97 ? -3.147 -2.588 -6.954 1.00 91.56 97 LYS A O 1
ATOM 796 N N . HIS A 1 98 ? -4.709 -3.293 -5.491 1.00 92.44 98 HIS A N 1
ATOM 797 C CA . HIS A 1 98 ? -3.946 -4.424 -4.982 1.00 92.44 98 HIS A CA 1
ATOM 798 C C . HIS A 1 98 ? -3.644 -5.422 -6.103 1.00 92.44 98 HIS A C 1
ATOM 800 O O . HIS A 1 98 ? -2.492 -5.803 -6.289 1.00 92.44 98 HIS A O 1
ATOM 806 N N . ASN A 1 99 ? -4.647 -5.799 -6.899 1.00 92.62 99 ASN A N 1
ATOM 807 C CA . ASN A 1 99 ? -4.469 -6.740 -7.999 1.00 92.62 99 ASN A CA 1
ATOM 808 C C . ASN A 1 99 ? -3.513 -6.201 -9.073 1.00 92.62 99 ASN A C 1
ATOM 810 O O . ASN A 1 99 ? -2.589 -6.905 -9.474 1.00 92.62 99 ASN A O 1
ATOM 814 N N . LYS A 1 100 ? -3.669 -4.934 -9.477 1.00 93.94 100 LYS A N 1
ATOM 815 C CA . LYS A 1 100 ? -2.754 -4.267 -10.416 1.00 93.94 100 LYS A CA 1
ATOM 816 C C . LYS A 1 100 ? -1.317 -4.273 -9.909 1.00 93.94 100 LYS A C 1
ATOM 818 O O . LYS A 1 100 ? -0.423 -4.715 -10.625 1.00 93.94 100 LYS A O 1
ATOM 823 N N . LYS A 1 101 ? -1.096 -3.841 -8.663 1.00 91.62 101 LYS A N 1
ATOM 824 C CA . LYS A 1 101 ? 0.246 -3.799 -8.068 1.00 91.62 101 LYS A CA 1
ATOM 825 C C . LYS A 1 101 ? 0.835 -5.203 -7.918 1.00 91.62 101 LYS A C 1
ATOM 827 O O . LYS A 1 101 ? 2.016 -5.390 -8.182 1.00 91.62 101 LYS A O 1
ATOM 832 N N . ARG A 1 102 ? 0.024 -6.204 -7.562 1.00 92.19 102 ARG A N 1
ATOM 833 C CA . ARG A 1 102 ? 0.447 -7.611 -7.473 1.00 92.19 102 ARG A CA 1
ATOM 834 C C . ARG A 1 102 ? 0.971 -8.114 -8.815 1.00 92.19 102 ARG A C 1
ATOM 836 O O . ARG A 1 102 ? 2.037 -8.718 -8.861 1.00 92.19 102 ARG A O 1
ATOM 843 N N . VAL A 1 103 ? 0.236 -7.845 -9.893 1.00 93.69 103 VAL A N 1
ATOM 844 C CA . VAL A 1 103 ? 0.649 -8.204 -11.256 1.00 93.69 103 VAL A CA 1
ATOM 845 C C . VAL A 1 103 ? 1.931 -7.464 -11.643 1.00 93.69 103 VAL A C 1
ATOM 847 O O . VAL A 1 103 ? 2.845 -8.078 -12.183 1.00 93.69 103 VAL A O 1
ATOM 850 N N . GLU A 1 104 ? 2.045 -6.177 -11.316 1.00 90.94 104 GLU A N 1
ATOM 851 C CA . GLU A 1 104 ? 3.249 -5.375 -11.576 1.00 90.94 104 GLU A CA 1
ATOM 852 C C . GLU A 1 104 ? 4.489 -5.944 -10.859 1.00 90.94 104 GLU A C 1
ATOM 854 O O . GLU A 1 104 ? 5.544 -6.109 -11.474 1.00 90.94 104 GLU A O 1
ATOM 859 N N . VAL A 1 105 ? 4.349 -6.320 -9.581 1.00 91.12 105 VAL A N 1
ATOM 860 C CA . VAL A 1 105 ? 5.403 -6.986 -8.795 1.00 91.12 105 VAL A CA 1
ATOM 861 C C . VAL A 1 105 ? 5.797 -8.315 -9.432 1.00 91.12 105 VAL A C 1
ATOM 863 O O . VAL A 1 105 ? 6.984 -8.604 -9.559 1.00 91.12 105 VAL A O 1
ATOM 866 N N . GLU A 1 106 ? 4.824 -9.119 -9.856 1.00 90.81 106 GLU A N 1
ATOM 867 C CA . GLU A 1 106 ? 5.072 -10.417 -10.484 1.00 90.81 106 GLU A CA 1
ATOM 868 C C . GLU A 1 106 ? 5.805 -10.278 -11.828 1.00 90.81 106 GLU A C 1
ATOM 870 O O . GLU A 1 106 ? 6.754 -11.018 -12.098 1.00 90.81 106 GLU A O 1
ATOM 875 N N . ILE A 1 107 ? 5.426 -9.291 -12.644 1.00 90.38 107 ILE A N 1
ATOM 876 C CA . ILE A 1 107 ? 6.116 -8.962 -13.897 1.00 90.38 107 ILE A CA 1
ATOM 877 C C . ILE A 1 107 ? 7.558 -8.538 -13.609 1.00 90.38 107 ILE A C 1
ATOM 879 O O . ILE A 1 107 ? 8.488 -9.084 -14.207 1.00 90.38 107 ILE A O 1
ATOM 883 N N . LEU A 1 108 ? 7.764 -7.602 -12.676 1.00 88.62 108 LEU A N 1
ATOM 884 C CA . LEU A 1 108 ? 9.102 -7.131 -12.323 1.00 88.62 108 LEU A CA 1
ATOM 885 C C . LEU A 1 108 ? 9.961 -8.266 -11.760 1.00 88.62 108 LEU A C 1
ATOM 887 O O . LEU A 1 108 ? 11.141 -8.359 -12.086 1.00 88.62 108 LEU A O 1
ATOM 891 N N . HIS A 1 109 ? 9.379 -9.161 -10.963 1.00 87.88 109 HIS A N 1
ATOM 892 C CA . HIS A 1 109 ? 10.086 -10.307 -10.402 1.00 87.88 109 HIS A CA 1
ATOM 893 C C . HIS A 1 109 ? 10.639 -11.221 -11.504 1.00 87.88 109 HIS A C 1
ATOM 895 O O . HIS A 1 109 ? 11.805 -11.619 -11.438 1.00 87.88 109 HIS A O 1
ATOM 901 N N . ARG A 1 110 ? 9.841 -11.475 -12.551 1.00 88.75 110 ARG A N 1
ATOM 902 C CA . ARG A 1 110 ? 10.199 -12.333 -13.693 1.00 88.75 110 ARG A CA 1
ATOM 903 C C . ARG A 1 110 ? 11.228 -11.711 -14.647 1.00 88.75 110 ARG A C 1
ATOM 905 O O . ARG A 1 110 ? 11.988 -12.452 -15.261 1.00 88.75 110 ARG A O 1
ATOM 912 N N . ARG A 1 111 ? 11.274 -10.382 -14.780 1.00 87.75 111 ARG A N 1
ATOM 913 C CA . ARG A 1 111 ? 12.196 -9.679 -15.698 1.00 87.75 111 ARG A CA 1
ATOM 914 C C . ARG A 1 111 ? 13.651 -9.799 -15.260 1.00 87.75 111 ARG A C 1
ATOM 916 O O . ARG A 1 111 ? 13.951 -9.575 -14.089 1.00 87.75 111 ARG A O 1
ATOM 923 N N . GLN A 1 112 ? 14.582 -10.086 -16.166 1.00 86.38 112 GLN A N 1
ATOM 924 C CA . GLN A 1 112 ? 16.002 -10.069 -15.810 1.00 86.38 112 GLN A CA 1
ATOM 925 C C . GLN A 1 112 ? 16.530 -8.627 -15.753 1.00 86.38 112 GLN A C 1
ATOM 927 O O . GLN A 1 112 ? 16.060 -7.766 -16.497 1.00 86.38 112 GLN A O 1
ATOM 932 N N . PRO A 1 113 ? 17.544 -8.330 -14.919 1.00 86.31 113 PRO A N 1
ATOM 933 C CA . PRO A 1 113 ? 18.201 -7.022 -14.925 1.00 86.31 113 PRO A CA 1
ATOM 934 C C . PRO A 1 113 ? 18.747 -6.612 -16.307 1.00 86.31 113 PRO A C 1
ATOM 936 O O . PRO A 1 113 ? 18.806 -5.423 -16.606 1.00 86.31 113 PRO A O 1
ATOM 939 N N . THR A 1 114 ? 19.129 -7.585 -17.146 1.00 85.56 114 THR A N 1
ATOM 940 C CA . THR A 1 114 ? 19.526 -7.379 -18.554 1.00 85.56 114 THR A CA 1
ATOM 941 C C . THR A 1 114 ? 1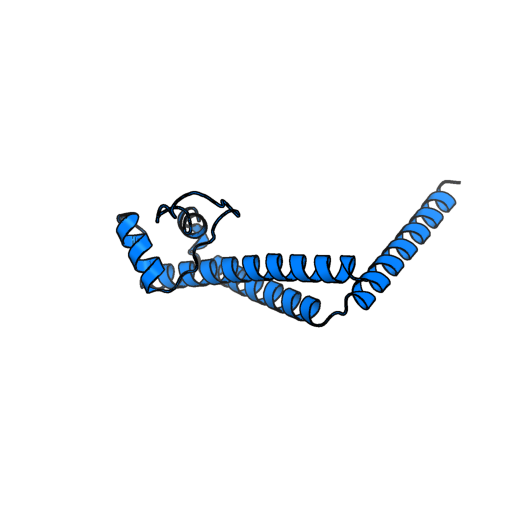8.390 -6.852 -19.407 1.00 85.56 114 THR A C 1
ATOM 943 O O . THR A 1 114 ? 18.604 -5.922 -20.177 1.00 85.56 114 THR A O 1
ATOM 946 N N . ASP A 1 115 ? 17.199 -7.422 -19.254 1.00 86.88 115 ASP A N 1
ATOM 947 C CA . ASP A 1 115 ? 16.039 -7.083 -20.076 1.00 86.88 115 ASP A CA 1
ATOM 948 C C . ASP A 1 115 ? 15.592 -5.656 -19.761 1.00 86.88 115 ASP A C 1
ATOM 950 O O . ASP A 1 115 ? 15.349 -4.865 -20.665 1.00 86.88 115 ASP A O 1
ATOM 954 N N . ILE A 1 116 ? 15.597 -5.297 -18.470 1.00 84.81 116 ILE A N 1
ATOM 955 C CA . ILE A 1 116 ? 15.289 -3.938 -18.010 1.00 84.81 116 ILE A CA 1
ATOM 956 C C . ILE A 1 116 ? 16.273 -2.930 -18.624 1.00 84.81 116 ILE A C 1
ATOM 958 O O . ILE A 1 116 ? 15.861 -1.891 -19.126 1.00 84.81 116 ILE A O 1
ATOM 962 N N . TRP A 1 117 ? 17.571 -3.243 -18.628 1.00 87.56 117 TRP A N 1
ATOM 963 C CA . TRP A 1 117 ? 18.582 -2.377 -19.239 1.00 87.56 117 TRP A CA 1
ATOM 964 C C . TRP A 1 117 ? 18.401 -2.233 -20.755 1.00 87.56 117 TRP A C 1
ATOM 966 O O . TRP A 1 117 ? 18.519 -1.135 -21.293 1.00 87.56 117 TRP A O 1
ATOM 976 N N . GLN A 1 118 ? 18.108 -3.327 -21.459 1.00 88.50 118 GLN A N 1
ATOM 977 C CA . GLN A 1 118 ? 17.900 -3.298 -22.908 1.00 88.50 118 GLN A CA 1
ATOM 978 C C . GLN A 1 118 ? 16.642 -2.522 -23.308 1.00 88.50 118 GLN A C 1
ATOM 980 O O . GLN A 1 118 ? 16.661 -1.827 -24.325 1.00 88.50 118 GLN A O 1
ATOM 985 N N . GLU A 1 119 ? 15.566 -2.627 -22.528 1.00 88.94 119 GLU A N 1
ATOM 986 C CA . GLU A 1 119 ? 14.359 -1.820 -22.716 1.00 88.94 119 GLU A CA 1
ATOM 987 C C . GLU A 1 119 ? 14.656 -0.329 -22.510 1.00 88.94 119 GLU A C 1
ATOM 989 O O . GLU A 1 119 ? 14.337 0.467 -23.387 1.00 88.94 119 GLU A O 1
ATOM 994 N N . GLU A 1 120 ? 15.362 0.045 -21.438 1.00 89.75 120 GLU A N 1
ATOM 995 C CA . GLU A 1 120 ? 15.738 1.445 -21.179 1.00 89.75 120 GLU A CA 1
ATOM 996 C C . GLU A 1 120 ? 16.623 2.032 -22.288 1.00 89.75 120 GLU A C 1
ATOM 998 O O . GLU A 1 120 ? 16.428 3.173 -22.707 1.00 89.75 120 GLU A O 1
ATOM 1003 N N . LEU A 1 121 ? 17.574 1.254 -22.817 1.00 91.19 121 LEU A N 1
ATOM 1004 C CA . LEU A 1 121 ? 18.392 1.687 -23.955 1.00 91.19 121 LEU A CA 1
ATOM 1005 C C . LEU A 1 121 ? 17.563 1.882 -25.229 1.00 91.19 121 LEU A C 1
ATOM 1007 O O . LEU A 1 121 ? 17.860 2.7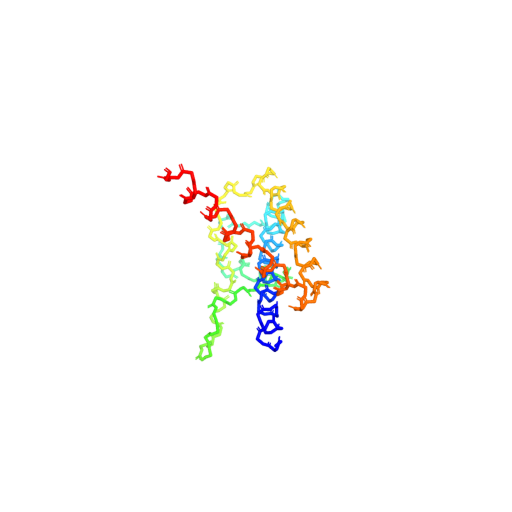82 -26.018 1.00 91.19 121 LEU A O 1
ATOM 1011 N N . ARG A 1 122 ? 16.532 1.058 -25.438 1.00 92.00 122 ARG A N 1
ATOM 1012 C CA . ARG A 1 122 ? 15.615 1.199 -26.572 1.00 92.00 122 ARG A CA 1
ATOM 1013 C C . ARG A 1 122 ? 14.760 2.454 -26.430 1.00 92.00 122 ARG A C 1
ATOM 1015 O O . ARG A 1 122 ? 14.718 3.244 -27.365 1.00 92.00 122 ARG A O 1
ATOM 1022 N N . GLU A 1 123 ? 14.159 2.666 -25.261 1.00 92.38 123 GLU A N 1
ATOM 1023 C CA . GLU A 1 123 ? 13.371 3.869 -24.965 1.00 92.38 123 GLU A CA 1
ATOM 1024 C C . GLU A 1 123 ? 14.201 5.143 -25.133 1.00 92.38 123 GLU A C 1
ATOM 1026 O O . GLU A 1 123 ? 13.744 6.120 -25.726 1.00 92.38 123 GLU A O 1
ATOM 1031 N N . LEU A 1 124 ? 15.452 5.122 -24.667 1.00 92.38 124 LEU A N 1
ATOM 1032 C CA . LEU A 1 124 ? 16.377 6.234 -24.845 1.00 92.38 124 LEU A CA 1
ATOM 1033 C C . LEU A 1 124 ? 16.673 6.489 -26.330 1.00 92.38 124 LEU A C 1
ATOM 1035 O O . LEU A 1 124 ? 16.673 7.638 -26.772 1.00 92.38 124 LEU A O 1
ATOM 1039 N N . GLY A 1 125 ? 16.902 5.428 -27.108 1.00 92.56 125 GLY A N 1
ATOM 1040 C CA . GLY A 1 125 ? 17.106 5.517 -28.553 1.00 92.56 125 GLY A CA 1
ATOM 1041 C C . GLY A 1 125 ? 15.898 6.109 -29.284 1.00 92.56 125 GLY A C 1
ATOM 1042 O O . GLY A 1 125 ? 16.058 7.029 -30.088 1.00 92.56 125 GLY A O 1
ATOM 1043 N N . ASP A 1 126 ? 14.694 5.642 -28.956 1.00 93.12 126 ASP A N 1
ATOM 1044 C CA . ASP A 1 126 ? 13.441 6.143 -29.528 1.00 93.12 126 ASP A CA 1
ATOM 1045 C C . ASP A 1 126 ? 13.216 7.621 -29.174 1.00 93.12 126 ASP A C 1
ATOM 1047 O O . ASP A 1 126 ? 12.848 8.426 -30.034 1.00 93.12 126 ASP A O 1
ATOM 1051 N N . TYR A 1 127 ? 13.523 8.014 -27.934 1.00 93.19 127 TYR A N 1
ATOM 1052 C CA . TYR A 1 127 ? 13.460 9.406 -27.494 1.00 93.19 127 TYR A CA 1
ATOM 1053 C C . TYR A 1 127 ? 14.409 10.313 -28.291 1.00 93.19 127 TYR A C 1
ATOM 1055 O O . TYR A 1 127 ? 14.000 11.382 -28.756 1.00 93.19 127 TYR A O 1
ATOM 1063 N N . PHE A 1 128 ? 15.661 9.891 -28.498 1.00 92.56 128 PHE A N 1
ATOM 1064 C CA . PHE A 1 128 ? 16.617 10.647 -29.313 1.00 92.56 128 PHE A CA 1
ATOM 1065 C C . PHE A 1 128 ? 16.195 10.733 -30.782 1.00 92.56 128 PHE A C 1
ATOM 1067 O O . PHE A 1 128 ? 16.334 11.792 -31.394 1.00 92.56 128 PHE A O 1
ATOM 1074 N N . HIS A 1 129 ? 15.636 9.659 -31.342 1.00 90.81 129 HIS A N 1
ATOM 1075 C CA . HIS A 1 129 ? 15.098 9.657 -32.704 1.00 90.81 129 HIS A CA 1
ATOM 1076 C C . HIS A 1 129 ? 13.957 10.665 -32.869 1.00 90.81 129 HIS A C 1
ATOM 1078 O O . HIS A 1 129 ? 13.904 11.419 -33.842 1.00 90.81 129 HIS A O 1
ATOM 1084 N N . ASP A 1 130 ? 13.055 10.731 -31.895 1.00 92.44 130 ASP A N 1
ATOM 1085 C CA . ASP A 1 130 ? 11.948 11.681 -31.922 1.00 92.44 130 ASP A CA 1
ATOM 1086 C C . ASP A 1 130 ? 12.387 13.130 -31.688 1.00 92.44 130 ASP A C 1
ATOM 1088 O O . ASP A 1 130 ? 11.809 14.040 -32.290 1.00 92.44 130 ASP A O 1
ATOM 1092 N N . LEU A 1 131 ? 13.420 13.370 -30.875 1.00 91.12 131 LEU A N 1
ATOM 1093 C CA . LEU A 1 131 ? 14.058 14.686 -30.781 1.00 91.12 131 LEU A CA 1
ATOM 1094 C C . LEU A 1 131 ? 14.679 15.100 -32.117 1.00 91.12 131 LEU A C 1
ATOM 1096 O O . LEU A 1 131 ? 14.384 16.189 -32.605 1.00 91.12 131 LEU A O 1
ATOM 1100 N N . ALA A 1 132 ? 15.434 14.208 -32.762 1.00 89.69 132 ALA A N 1
ATOM 1101 C CA . ALA A 1 132 ? 16.044 14.479 -34.060 1.00 89.69 132 ALA A CA 1
ATOM 1102 C C . ALA A 1 132 ? 14.992 14.827 -35.130 1.00 89.69 132 ALA A C 1
ATOM 1104 O O . ALA A 1 132 ? 15.170 15.774 -35.895 1.00 89.69 132 ALA A O 1
ATOM 1105 N N . LYS A 1 133 ? 13.844 14.132 -35.150 1.00 89.69 133 LYS A N 1
ATOM 1106 C CA . LYS A 1 133 ? 12.711 14.492 -36.025 1.00 89.69 133 LYS A CA 1
ATOM 1107 C C . LYS A 1 133 ? 12.118 15.859 -35.698 1.00 89.69 133 LYS A C 1
ATOM 1109 O O . LYS A 1 133 ? 11.682 16.556 -36.610 1.00 89.69 133 LYS A O 1
ATOM 1114 N N . LYS A 1 134 ? 12.006 16.219 -34.417 1.00 88.06 134 LYS A N 1
ATOM 1115 C CA . LYS A 1 134 ? 11.463 17.521 -33.999 1.00 88.06 134 LYS A CA 1
ATOM 1116 C C . LYS A 1 134 ? 12.392 18.657 -34.408 1.00 88.06 134 LYS A C 1
ATOM 1118 O O . LYS A 1 134 ? 11.894 19.662 -34.903 1.00 88.06 134 LYS A O 1
ATOM 1123 N N . ASP A 1 135 ? 13.699 18.478 -34.267 1.00 85.00 135 ASP A N 1
ATOM 1124 C CA . ASP A 1 135 ? 14.689 19.469 -34.690 1.00 85.00 135 ASP A CA 1
ATOM 1125 C C . ASP A 1 135 ? 14.744 19.591 -36.219 1.00 85.00 135 ASP A C 1
ATOM 1127 O O . ASP A 1 135 ? 14.736 20.700 -36.744 1.00 85.00 135 ASP A O 1
ATOM 1131 N N . ALA A 1 136 ? 14.639 18.476 -36.950 1.00 79.31 136 ALA A N 1
ATOM 1132 C CA . ALA A 1 136 ? 14.529 18.479 -38.412 1.00 79.31 136 ALA A CA 1
ATOM 1133 C C . ALA A 1 136 ? 13.230 19.114 -38.948 1.00 79.31 136 ALA A C 1
ATOM 1135 O O . ALA A 1 136 ? 13.180 19.498 -40.108 1.00 79.31 136 ALA A O 1
ATOM 1136 N N . ARG A 1 137 ? 12.170 19.212 -38.132 1.00 72.38 137 ARG A N 1
ATOM 1137 C CA . ARG A 1 137 ? 10.911 19.909 -38.474 1.00 72.38 137 ARG A CA 1
ATOM 1138 C C . ARG A 1 137 ? 10.929 21.400 -38.120 1.00 72.38 137 ARG A C 1
ATOM 1140 O O . ARG A 1 137 ? 9.980 22.104 -38.453 1.00 72.38 137 ARG A O 1
ATOM 1147 N N . ARG A 1 138 ? 11.934 21.853 -37.363 1.00 64.62 138 ARG A N 1
ATOM 1148 C CA . ARG A 1 138 ? 12.106 23.252 -36.934 1.00 64.62 138 ARG A CA 1
ATOM 1149 C C . ARG A 1 138 ? 13.024 24.052 -37.865 1.00 64.62 138 ARG A C 1
ATOM 1151 O O . ARG A 1 138 ? 13.065 25.272 -37.728 1.00 64.62 138 ARG A O 1
ATOM 1158 N N . HIS A 1 139 ? 13.727 23.374 -38.770 1.00 50.72 139 HIS A N 1
ATOM 1159 C CA . HIS A 1 139 ? 14.496 23.942 -39.877 1.00 50.72 139 HIS A CA 1
ATOM 1160 C C . HIS A 1 139 ? 13.735 23.780 -41.191 1.00 50.72 139 HIS A C 1
ATOM 1162 O O . HIS A 1 139 ? 13.877 24.685 -42.041 1.00 50.72 139 HIS A O 1
#

Organism: Acanthamoeba castellanii (strain ATCC 30010 / Neff) (NCBI:txid1257118)

Foldseek 3Di:
DVVLVVVLVVVLVVLVVVLLLLVLLLVLLVCVLVVVQDPPPDDQVVNLVVCVVVVRFFQPPDPPPPDDPPSRRRCVSNVVDDPVCSDPVNSVVSVVVSVVSVVVSVVSVPDDSVNVVVVVVVVVVVVVVVVVVVVVVVD

Secondary structure (DSSP, 8-state):
-HHHHHHHHHHHHHHHHHHHHHHHHHHHHHHHHTTSS--TT--HHHHHHHHHHTTPPP---S--TTS---TTSTTHHHHTS-GGGGSHHHHHHHHHHHHHHHHHHHHHHHS-HHHHHHHHHHHHHHHHHHHHHHHHTT-